Protein AF-A0A920C0W5-F1 (afdb_monomer_lite)

pLDDT: mean 74.87, std 23.95, range [34.0, 98.44]

Radius of gyration: 35.5 Å; chains: 1; bounding box: 72×89×97 Å

Structure (mmCIF, N/CA/C/O backbone):
data_AF-A0A920C0W5-F1
#
_entry.id   AF-A0A920C0W5-F1
#
loop_
_atom_site.group_PDB
_atom_site.id
_atom_site.type_symbol
_atom_site.label_atom_id
_atom_site.label_alt_id
_atom_site.label_comp_id
_atom_site.label_asym_id
_atom_site.label_entity_id
_atom_site.label_seq_id
_atom_site.pdbx_PDB_ins_code
_atom_site.Cartn_x
_atom_site.Cartn_y
_atom_site.Cartn_z
_atom_site.occupancy
_atom_site.B_iso_or_equiv
_atom_site.auth_seq_id
_atom_site.auth_comp_id
_atom_site.auth_asym_id
_atom_site.auth_atom_id
_atom_site.pdbx_PDB_model_num
ATOM 1 N N . MET A 1 1 ? 17.702 35.614 -21.255 1.00 50.25 1 MET A N 1
ATOM 2 C CA . MET A 1 1 ? 17.253 34.555 -20.330 1.00 50.25 1 MET A CA 1
ATOM 3 C C . MET A 1 1 ? 17.786 33.271 -20.929 1.00 50.25 1 MET A C 1
ATOM 5 O O . MET A 1 1 ? 17.273 32.852 -21.955 1.00 50.25 1 MET A O 1
ATOM 9 N N . ASN A 1 2 ? 18.922 32.785 -20.429 1.00 46.72 2 ASN A N 1
ATOM 10 C CA . ASN A 1 2 ? 19.578 31.609 -20.997 1.00 46.72 2 ASN A CA 1
ATOM 11 C C . ASN A 1 2 ? 18.825 30.375 -20.500 1.00 46.72 2 ASN A C 1
ATOM 13 O O . ASN A 1 2 ? 18.743 30.152 -19.295 1.00 46.72 2 ASN A O 1
ATOM 17 N N . MET A 1 3 ? 18.227 29.638 -21.430 1.00 51.84 3 MET A N 1
ATOM 18 C CA . MET A 1 3 ? 17.729 28.289 -21.191 1.00 51.84 3 MET A CA 1
ATOM 19 C C . MET A 1 3 ? 18.970 27.395 -21.029 1.00 51.84 3 MET A C 1
ATOM 21 O O . MET A 1 3 ? 19.874 27.519 -21.859 1.00 51.84 3 MET A O 1
ATOM 25 N N . PRO A 1 4 ? 19.101 26.593 -19.958 1.00 62.38 4 PRO A N 1
ATOM 26 C CA . PRO A 1 4 ? 20.268 25.737 -19.804 1.00 62.38 4 PRO A CA 1
ATOM 27 C C . PRO A 1 4 ? 20.259 24.691 -20.922 1.00 62.38 4 PRO A C 1
ATOM 29 O O . PRO A 1 4 ? 19.352 23.866 -21.011 1.00 62.38 4 PRO A O 1
ATOM 32 N N . GLU A 1 5 ? 21.254 24.779 -21.804 1.00 59.28 5 GLU A N 1
ATOM 33 C CA . GLU A 1 5 ? 21.570 23.744 -22.780 1.00 59.28 5 GLU A CA 1
ATOM 34 C C . GLU A 1 5 ? 22.246 22.579 -22.058 1.00 59.28 5 GLU A C 1
ATOM 36 O O . GLU A 1 5 ? 23.466 22.472 -22.018 1.00 59.28 5 GLU A O 1
ATOM 41 N N . GLU A 1 6 ? 21.443 21.695 -21.482 1.00 57.06 6 GLU A N 1
ATOM 42 C CA . GLU A 1 6 ? 21.875 20.332 -21.191 1.00 57.06 6 GLU A CA 1
ATOM 43 C C . GLU A 1 6 ? 20.896 19.384 -21.877 1.00 57.06 6 GLU A C 1
ATOM 45 O O . GLU A 1 6 ? 20.031 18.770 -21.258 1.00 57.06 6 GLU A O 1
ATOM 50 N N . PHE A 1 7 ? 21.027 19.260 -23.202 1.00 55.75 7 PHE A N 1
ATOM 51 C CA . PHE A 1 7 ? 20.613 18.030 -23.874 1.00 55.75 7 PHE A CA 1
ATOM 52 C C . PHE A 1 7 ? 21.611 16.949 -23.468 1.00 55.75 7 PHE A C 1
ATOM 54 O O . PHE A 1 7 ? 22.549 16.619 -24.194 1.00 55.75 7 PHE A O 1
ATOM 61 N N . ASN A 1 8 ? 21.435 16.458 -22.244 1.00 56.91 8 ASN A N 1
ATOM 62 C CA . ASN A 1 8 ? 22.111 15.273 -21.772 1.00 56.91 8 ASN A CA 1
ATOM 63 C C . ASN A 1 8 ? 21.668 14.140 -22.700 1.00 56.91 8 ASN A C 1
ATOM 65 O O . ASN A 1 8 ? 20.473 13.878 -22.847 1.00 56.91 8 ASN A O 1
ATOM 69 N N . ASN A 1 9 ? 22.623 13.500 -23.372 1.00 60.16 9 ASN A N 1
ATOM 70 C CA . ASN A 1 9 ? 22.390 12.244 -24.077 1.00 60.16 9 ASN A CA 1
ATOM 71 C C . ASN A 1 9 ? 22.159 11.150 -23.022 1.00 60.16 9 ASN A C 1
ATOM 73 O O . ASN A 1 9 ? 22.990 10.259 -22.866 1.00 60.16 9 ASN A O 1
ATOM 77 N N . THR A 1 10 ? 21.082 11.268 -22.243 1.00 73.88 10 THR A N 1
ATOM 78 C CA . THR A 1 10 ? 20.700 10.290 -21.230 1.00 73.88 10 THR A CA 1
ATOM 79 C C . THR A 1 10 ? 20.498 8.974 -21.947 1.00 73.88 10 THR A C 1
ATOM 81 O O . THR A 1 10 ? 19.737 8.883 -22.920 1.00 73.88 10 THR A O 1
ATOM 84 N N . SER A 1 11 ? 21.239 7.960 -21.515 1.00 87.94 11 SER A N 1
ATOM 85 C CA . SER A 1 11 ? 21.141 6.661 -22.159 1.00 87.94 11 SER A CA 1
ATOM 86 C C . SER A 1 11 ? 19.742 6.094 -21.926 1.00 87.94 11 SER A C 1
ATOM 88 O O . SER A 1 11 ? 19.101 6.351 -20.910 1.00 87.94 11 SER A O 1
ATOM 90 N N . ARG A 1 12 ? 19.244 5.292 -22.863 1.00 87.31 12 ARG A N 1
ATOM 91 C CA . ARG A 1 12 ? 17.951 4.618 -22.697 1.00 87.31 12 ARG A CA 1
ATOM 92 C C . ARG A 1 12 ? 17.875 3.827 -21.388 1.00 87.31 12 ARG A C 1
ATOM 94 O O . ARG A 1 12 ? 16.837 3.840 -20.740 1.00 87.31 12 ARG A O 1
ATOM 101 N N . GLN A 1 13 ? 18.971 3.160 -21.025 1.00 90.94 13 GLN A N 1
ATOM 102 C CA . GLN A 1 13 ? 19.062 2.410 -19.777 1.00 90.94 13 GLN A CA 1
ATOM 103 C C . GLN A 1 13 ? 18.894 3.331 -18.568 1.00 90.94 13 GLN A C 1
ATOM 105 O O . GLN A 1 13 ? 18.088 3.044 -17.702 1.00 90.94 13 GLN A O 1
ATOM 110 N N . GLU A 1 14 ? 19.566 4.478 -18.565 1.00 92.94 14 GLU A N 1
ATOM 111 C CA . GLU A 1 14 ? 19.467 5.475 -17.496 1.00 92.94 14 GLU A CA 1
ATOM 112 C C . GLU A 1 14 ? 18.047 6.054 -17.369 1.00 92.94 14 GLU A C 1
ATOM 114 O O . GLU A 1 14 ? 17.555 6.250 -16.261 1.00 92.94 14 GLU A O 1
ATOM 119 N N . VAL A 1 15 ? 17.332 6.247 -18.485 1.00 93.25 15 VAL A N 1
ATOM 120 C CA . VAL A 1 15 ? 15.906 6.620 -18.445 1.00 93.25 15 VAL A CA 1
ATOM 121 C C . VAL A 1 15 ? 15.066 5.519 -17.794 1.00 93.25 15 VAL A C 1
ATOM 123 O O . VAL A 1 15 ? 14.230 5.820 -16.945 1.00 93.25 15 VAL A O 1
ATOM 126 N N . ILE A 1 16 ? 15.272 4.255 -18.176 1.00 94.31 16 ILE A N 1
ATOM 127 C CA . ILE A 1 16 ? 14.550 3.112 -17.594 1.00 94.31 16 ILE A CA 1
ATOM 128 C C . ILE A 1 16 ? 14.856 2.998 -16.097 1.00 94.31 16 ILE A C 1
ATOM 130 O O . ILE A 1 16 ? 13.926 2.885 -15.301 1.00 94.31 16 ILE A O 1
ATOM 134 N N . ASP A 1 17 ? 16.125 3.104 -15.709 1.00 95.06 17 ASP A N 1
ATOM 135 C CA . ASP A 1 17 ? 16.565 3.042 -14.317 1.00 95.06 17 ASP A CA 1
ATOM 136 C C . ASP A 1 17 ? 15.887 4.139 -13.482 1.00 95.06 17 ASP A C 1
ATOM 138 O O . ASP A 1 17 ? 15.326 3.846 -12.426 1.00 95.06 17 ASP A O 1
ATOM 142 N N . HIS A 1 18 ? 15.826 5.378 -13.983 1.00 96.12 18 HIS A N 1
ATOM 143 C CA . HIS A 1 18 ? 15.127 6.474 -13.305 1.00 96.12 18 HIS A CA 1
ATOM 144 C C . HIS A 1 18 ? 13.611 6.271 -13.207 1.00 96.12 18 HIS A C 1
ATOM 146 O O . HIS A 1 18 ? 12.996 6.644 -12.204 1.00 96.12 18 HIS A O 1
ATOM 152 N N . LEU A 1 19 ? 12.981 5.685 -14.227 1.00 96.69 19 LEU A N 1
ATOM 153 C CA . LEU A 1 19 ? 11.550 5.383 -14.183 1.00 96.69 19 LEU A CA 1
ATOM 154 C C . LEU A 1 19 ? 11.244 4.281 -13.160 1.00 96.69 19 LEU A C 1
ATOM 156 O O . LEU A 1 19 ? 10.301 4.422 -12.378 1.00 96.69 19 LEU A O 1
ATOM 160 N N . LEU A 1 20 ? 12.061 3.226 -13.115 1.00 97.81 20 LEU A N 1
ATOM 161 C CA . LEU A 1 20 ? 11.951 2.163 -12.114 1.00 97.81 20 LEU A CA 1
ATOM 162 C C . LEU A 1 20 ? 12.201 2.702 -10.702 1.00 97.81 20 LEU A C 1
ATOM 164 O O . LEU A 1 20 ? 11.429 2.417 -9.788 1.00 97.81 20 LEU A O 1
ATOM 168 N N . GLU A 1 21 ? 13.219 3.542 -10.529 1.00 98.12 21 GLU A N 1
ATOM 169 C CA . GLU A 1 21 ? 13.497 4.228 -9.268 1.00 98.12 21 GLU A CA 1
ATOM 170 C C . GLU A 1 21 ? 12.303 5.084 -8.819 1.00 98.12 21 GLU A C 1
ATOM 172 O O . GLU A 1 21 ? 11.918 5.052 -7.648 1.00 98.12 21 GLU A O 1
ATOM 177 N N . SER A 1 22 ? 11.652 5.809 -9.732 1.00 98.12 22 SER A N 1
ATOM 178 C CA . SER A 1 22 ? 10.440 6.568 -9.409 1.00 98.12 22 SER A CA 1
ATOM 179 C C . SER A 1 22 ? 9.280 5.671 -8.962 1.00 98.12 22 SER A C 1
ATOM 181 O O . SER A 1 22 ? 8.522 6.083 -8.081 1.00 98.12 22 SER A O 1
ATOM 183 N N . ILE A 1 23 ? 9.114 4.484 -9.554 1.00 98.06 23 ILE A N 1
ATOM 184 C CA . ILE A 1 23 ? 8.080 3.519 -9.144 1.00 98.06 23 ILE A CA 1
ATOM 185 C C . ILE A 1 23 ? 8.377 2.998 -7.739 1.00 98.06 23 ILE A C 1
ATOM 187 O O . ILE A 1 23 ? 7.486 3.009 -6.893 1.00 98.06 23 ILE A O 1
ATOM 191 N N . ILE A 1 24 ? 9.628 2.621 -7.462 1.00 98.38 24 ILE A N 1
ATOM 192 C CA . ILE A 1 24 ? 10.057 2.149 -6.137 1.00 98.38 24 ILE A CA 1
ATOM 193 C C . ILE A 1 24 ? 9.766 3.204 -5.061 1.00 98.38 24 ILE A C 1
ATOM 195 O O . ILE A 1 24 ? 9.254 2.877 -3.990 1.00 98.38 24 ILE A O 1
ATOM 199 N N . HIS A 1 25 ? 10.046 4.479 -5.341 1.00 98.38 25 HIS A N 1
ATOM 200 C CA . HIS A 1 25 ? 9.743 5.564 -4.409 1.00 98.38 25 HIS A CA 1
ATOM 201 C C . HIS A 1 25 ? 8.237 5.742 -4.161 1.00 98.38 25 HIS A C 1
ATOM 203 O O . HIS A 1 25 ? 7.836 5.961 -3.015 1.00 98.38 25 HIS A O 1
ATOM 209 N N . GLU A 1 26 ? 7.394 5.653 -5.198 1.00 98.12 26 GLU A N 1
ATOM 210 C CA . GLU A 1 26 ? 5.934 5.754 -5.038 1.00 98.12 26 GLU A CA 1
ATOM 211 C C . GLU A 1 26 ? 5.377 4.550 -4.254 1.00 98.12 26 GLU A C 1
ATOM 213 O O . GLU A 1 26 ? 4.560 4.744 -3.352 1.00 98.12 26 GLU A O 1
ATOM 218 N N . GLU A 1 27 ? 5.888 3.343 -4.508 1.00 98.06 27 GLU A N 1
ATOM 219 C CA . GLU A 1 27 ? 5.539 2.116 -3.778 1.00 98.06 27 GLU A CA 1
ATOM 220 C C . GLU A 1 27 ? 5.907 2.219 -2.291 1.00 98.06 27 GLU A C 1
ATOM 222 O O . GLU A 1 27 ? 5.088 1.987 -1.400 1.00 98.06 27 GLU A O 1
ATOM 227 N N . MET A 1 28 ? 7.130 2.662 -1.991 1.00 98.31 28 MET A N 1
ATOM 228 C CA . MET A 1 28 ? 7.582 2.855 -0.614 1.00 98.31 28 MET A CA 1
ATOM 229 C C . MET A 1 28 ? 6.748 3.919 0.112 1.00 98.31 28 MET A C 1
ATOM 231 O O . MET A 1 28 ? 6.416 3.765 1.293 1.00 98.31 28 MET A O 1
ATOM 235 N N . ALA A 1 29 ? 6.377 5.002 -0.576 1.00 98.00 29 ALA A N 1
ATOM 236 C CA . ALA A 1 29 ? 5.490 6.018 -0.020 1.00 98.00 29 ALA A CA 1
ATOM 237 C C . ALA A 1 29 ? 4.095 5.449 0.290 1.00 98.00 29 ALA A C 1
ATOM 239 O O . ALA A 1 29 ? 3.526 5.763 1.341 1.00 98.00 29 ALA A O 1
ATOM 240 N N . LEU A 1 30 ? 3.562 4.588 -0.579 1.00 98.31 30 LEU A N 1
ATOM 241 C CA . LEU A 1 30 ? 2.268 3.943 -0.385 1.00 98.31 30 LEU A CA 1
ATOM 242 C C . LEU A 1 30 ? 2.287 2.944 0.781 1.00 98.31 30 LEU A C 1
ATOM 244 O O . LEU A 1 30 ? 1.396 2.989 1.634 1.00 98.31 30 LEU A O 1
ATOM 248 N N . ALA A 1 31 ? 3.336 2.129 0.893 1.00 98.25 31 ALA A N 1
ATOM 249 C CA . ALA A 1 31 ? 3.544 1.227 2.026 1.00 98.25 31 ALA A CA 1
ATOM 250 C C . ALA A 1 31 ? 3.613 1.992 3.359 1.00 98.25 31 ALA A C 1
ATOM 252 O O . ALA A 1 31 ? 2.952 1.629 4.337 1.00 98.25 31 ALA A O 1
ATOM 253 N N . ASN A 1 32 ? 4.349 3.107 3.389 1.00 98.44 32 ASN A N 1
ATOM 254 C CA . ASN A 1 32 ? 4.426 3.977 4.564 1.00 98.44 32 ASN A CA 1
ATOM 255 C C . ASN A 1 32 ? 3.063 4.576 4.930 1.00 98.44 32 ASN A C 1
ATOM 257 O O . ASN A 1 32 ? 2.708 4.632 6.110 1.00 98.44 32 ASN A O 1
ATOM 261 N N . LEU A 1 33 ? 2.278 4.994 3.935 1.00 98.00 33 LEU A N 1
ATOM 262 C CA . LEU A 1 33 ? 0.934 5.523 4.151 1.00 98.00 33 LEU A CA 1
ATOM 263 C C . LEU A 1 33 ? -0.010 4.460 4.733 1.00 98.00 33 LEU A C 1
ATOM 265 O O . LEU A 1 33 ? -0.745 4.749 5.682 1.00 98.00 33 LEU A O 1
ATOM 269 N N . LEU A 1 34 ? 0.023 3.235 4.204 1.00 98.31 34 LEU A N 1
ATOM 270 C CA . LEU A 1 34 ? -0.763 2.112 4.720 1.00 98.31 34 LEU A CA 1
ATOM 271 C C . LEU A 1 34 ? -0.371 1.770 6.159 1.00 98.31 34 LEU A C 1
ATOM 273 O O . LEU A 1 34 ? -1.247 1.631 7.015 1.00 98.31 34 LEU A O 1
ATOM 277 N N . ASN A 1 35 ? 0.928 1.721 6.455 1.00 98.31 35 ASN A N 1
ATOM 278 C CA . ASN A 1 35 ? 1.429 1.462 7.802 1.00 98.31 35 ASN A CA 1
ATOM 279 C C . ASN A 1 35 ? 1.018 2.560 8.801 1.00 98.31 35 ASN A C 1
ATOM 281 O O . ASN A 1 35 ? 0.580 2.270 9.918 1.00 98.31 35 ASN A O 1
ATOM 285 N N . ALA A 1 36 ? 1.083 3.831 8.395 1.00 97.88 36 ALA A N 1
ATOM 286 C CA . ALA A 1 36 ? 0.587 4.946 9.199 1.00 97.88 36 ALA A CA 1
ATOM 287 C C . ALA A 1 36 ? -0.932 4.847 9.438 1.00 97.88 36 ALA A C 1
ATOM 289 O O . ALA A 1 36 ? -1.409 5.098 10.548 1.00 97.88 36 ALA A O 1
ATOM 290 N N . GLY A 1 37 ? -1.697 4.429 8.424 1.00 97.38 37 GLY A N 1
ATOM 291 C CA . GLY A 1 37 ? -3.130 4.153 8.540 1.00 97.38 37 GLY A CA 1
ATOM 292 C C . GLY A 1 37 ? -3.439 3.034 9.538 1.00 97.38 37 GLY A C 1
ATOM 293 O O . GLY A 1 37 ? -4.290 3.212 10.411 1.00 97.38 37 GLY A O 1
ATOM 294 N N . ALA A 1 38 ? -2.710 1.920 9.463 1.00 97.19 38 ALA A N 1
ATOM 295 C CA . ALA A 1 38 ? -2.831 0.805 10.401 1.00 97.19 38 ALA A CA 1
ATOM 296 C C . ALA A 1 38 ? -2.482 1.233 11.833 1.00 97.19 38 ALA A C 1
ATOM 298 O O . ALA A 1 38 ? -3.235 0.953 12.765 1.00 97.19 38 ALA A O 1
ATOM 299 N N . SER A 1 39 ? -1.405 2.004 11.997 1.00 96.81 39 SER A N 1
ATOM 300 C CA . SER A 1 39 ? -0.995 2.565 13.289 1.00 96.81 39 SER A CA 1
ATOM 301 C C . SER A 1 39 ? -2.074 3.474 13.883 1.00 96.81 39 SER A C 1
ATOM 303 O O . SER A 1 39 ? -2.362 3.400 15.075 1.00 96.81 39 SER A O 1
ATOM 305 N N . LYS A 1 40 ? -2.732 4.297 13.054 1.00 96.31 40 LYS A N 1
ATOM 306 C CA . LYS A 1 40 ? -3.852 5.147 13.483 1.00 96.31 40 LYS A CA 1
ATOM 307 C C . LYS A 1 40 ? -5.053 4.323 13.950 1.00 96.31 40 LYS A C 1
ATOM 309 O O . LYS A 1 40 ? -5.662 4.664 14.961 1.00 96.31 40 LYS A O 1
ATOM 314 N N . ILE A 1 41 ? -5.398 3.256 13.227 1.00 96.56 41 ILE A N 1
ATOM 315 C CA . ILE A 1 41 ? -6.485 2.343 13.611 1.00 96.56 41 ILE A CA 1
ATOM 316 C C . ILE A 1 41 ? -6.146 1.652 14.933 1.00 96.56 41 ILE A C 1
ATOM 318 O O . ILE A 1 41 ? -6.970 1.641 15.843 1.00 96.56 41 ILE A O 1
ATOM 322 N N . HIS A 1 42 ? -4.924 1.139 15.067 1.00 95.69 42 HIS A N 1
ATOM 323 C CA . HIS A 1 42 ? -4.465 0.485 16.286 1.00 95.69 42 HIS A CA 1
ATOM 324 C C . HIS A 1 42 ? -4.481 1.436 17.491 1.00 95.69 42 HIS A C 1
ATOM 326 O O . HIS A 1 42 ? -5.012 1.082 18.536 1.00 95.69 42 HIS A O 1
ATOM 332 N N . ALA A 1 43 ? -4.009 2.676 17.334 1.00 95.38 43 ALA A N 1
ATOM 333 C CA . ALA A 1 43 ? -4.069 3.688 18.390 1.00 95.38 43 ALA A C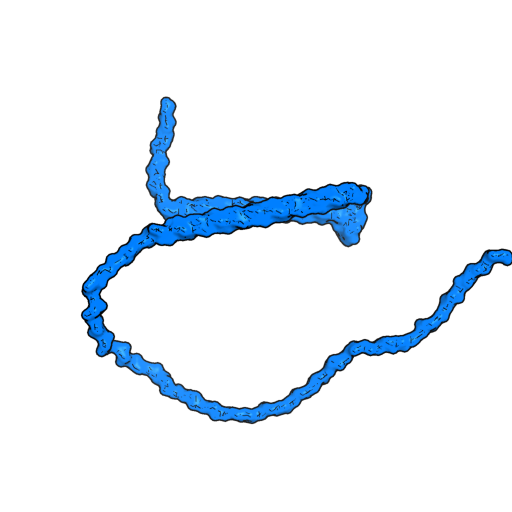A 1
ATOM 334 C C . ALA A 1 43 ? -5.510 4.042 18.806 1.00 95.38 43 ALA A C 1
ATOM 336 O O . ALA A 1 43 ? -5.757 4.346 19.971 1.00 95.38 43 ALA A O 1
ATOM 337 N N . PHE A 1 44 ? -6.461 4.000 17.867 1.00 96.31 44 PHE A N 1
ATOM 338 C CA . PHE A 1 44 ? -7.876 4.254 18.146 1.00 96.31 44 PHE A CA 1
ATOM 339 C C . PHE A 1 44 ? -8.557 3.088 18.875 1.00 96.31 44 PHE A C 1
ATOM 341 O O . PHE A 1 44 ? -9.334 3.306 19.801 1.00 96.31 44 PHE A O 1
ATOM 348 N N . ILE A 1 45 ? -8.283 1.853 18.449 1.00 95.50 45 ILE A N 1
ATOM 349 C CA . ILE A 1 45 ? -8.845 0.632 19.044 1.00 95.50 45 ILE A CA 1
ATOM 350 C C . ILE A 1 45 ? -8.187 0.324 20.397 1.00 95.50 45 ILE A C 1
ATOM 352 O O . ILE A 1 45 ? -8.838 -0.221 21.285 1.00 95.50 45 ILE A O 1
ATOM 356 N N . GLY A 1 46 ? -6.918 0.699 20.559 1.00 93.62 46 GLY A N 1
ATOM 357 C CA . GLY A 1 46 ? -6.083 0.339 21.697 1.00 93.62 46 GLY A CA 1
ATOM 358 C C . GLY A 1 46 ? -5.674 -1.134 21.703 1.00 93.62 46 GLY A C 1
ATOM 359 O O . GLY A 1 46 ? -5.940 -1.891 20.766 1.00 93.62 46 GLY A O 1
ATOM 360 N N . ASN A 1 47 ? -5.010 -1.539 22.783 1.00 92.00 47 ASN A N 1
ATOM 361 C CA . ASN A 1 47 ? -4.658 -2.939 23.013 1.00 92.00 47 ASN A CA 1
ATOM 362 C C . ASN A 1 47 ? -5.908 -3.717 23.445 1.00 92.00 47 ASN A C 1
ATOM 364 O O . ASN A 1 47 ? -6.745 -3.181 24.171 1.00 92.00 47 ASN A O 1
ATOM 368 N N . ASP A 1 48 ? -6.041 -4.965 22.993 1.00 92.19 48 ASP A N 1
ATOM 369 C CA . ASP A 1 48 ? -7.156 -5.859 23.343 1.00 92.19 48 ASP A CA 1
ATOM 370 C C . ASP A 1 48 ? -8.559 -5.265 23.095 1.00 92.19 48 ASP A C 1
ATOM 372 O O . ASP A 1 48 ? -9.520 -5.600 23.783 1.00 92.19 48 ASP A O 1
ATOM 376 N N . PHE A 1 49 ? -8.689 -4.378 22.097 1.00 91.31 49 PHE A N 1
ATOM 377 C CA . PHE A 1 49 ? -9.956 -3.739 21.707 1.00 91.31 49 PHE A CA 1
ATOM 378 C C . PHE A 1 49 ? -10.625 -2.920 22.823 1.00 91.31 49 PHE A C 1
ATOM 380 O O . PHE A 1 49 ? -11.851 -2.829 22.897 1.00 91.31 49 PHE A O 1
ATOM 387 N N . ASN A 1 50 ? -9.821 -2.308 23.694 1.00 93.25 50 ASN A N 1
ATOM 388 C CA . ASN A 1 50 ? -10.303 -1.589 24.872 1.00 93.25 50 ASN A CA 1
ATOM 389 C C . ASN A 1 50 ? -10.797 -0.152 24.613 1.00 93.25 50 ASN A C 1
ATOM 391 O O . ASN A 1 50 ? -11.358 0.454 25.524 1.00 93.25 50 ASN A O 1
ATOM 395 N N . PHE A 1 51 ? -10.600 0.391 23.407 1.00 94.44 51 PHE A N 1
ATOM 396 C CA . PHE A 1 51 ? -11.014 1.732 22.987 1.00 94.44 51 PHE A CA 1
ATOM 397 C C . PHE A 1 51 ? -10.676 2.829 24.020 1.00 94.44 51 PHE A C 1
ATOM 399 O O . PHE A 1 51 ? -11.570 3.378 24.672 1.00 94.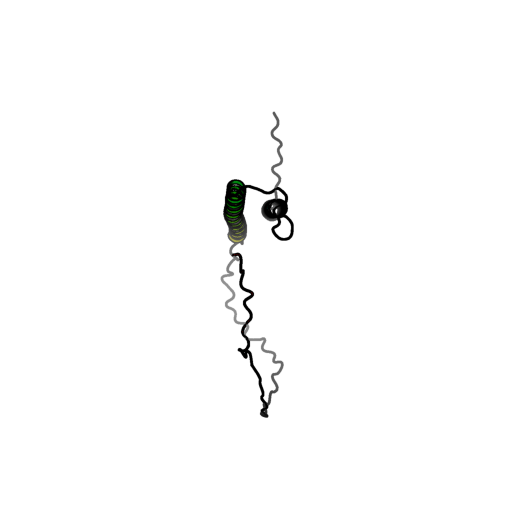44 51 PHE A O 1
ATOM 406 N N . PRO A 1 52 ? -9.392 3.206 24.166 1.00 93.19 52 PRO A N 1
ATOM 407 C CA . PRO A 1 52 ? -8.900 4.008 25.291 1.00 93.19 52 PRO A CA 1
ATOM 408 C C . PRO A 1 52 ? -9.526 5.407 25.380 1.00 93.19 52 PRO A C 1
ATOM 410 O O . PRO A 1 52 ? -9.558 6.001 26.455 1.00 93.19 52 PRO A O 1
ATOM 413 N N . THR A 1 53 ? -10.037 5.938 24.268 1.00 93.12 53 THR A N 1
ATOM 414 C CA . THR A 1 53 ? -10.701 7.248 24.207 1.00 93.12 53 THR A CA 1
ATOM 415 C C . THR A 1 53 ? -12.219 7.178 24.371 1.00 93.12 53 THR A C 1
ATOM 417 O O . THR A 1 53 ? -12.865 8.216 24.273 1.00 93.12 53 THR A O 1
ATOM 420 N N . GLN A 1 54 ? -12.792 5.987 24.587 1.00 95.62 54 GLN A N 1
ATOM 421 C CA . GLN A 1 54 ? -14.239 5.744 24.678 1.00 95.62 54 GLN A CA 1
ATOM 422 C C . GLN A 1 54 ? -15.035 6.421 23.538 1.00 95.62 54 GLN A C 1
ATOM 424 O O . GLN A 1 54 ? -15.920 7.241 23.795 1.00 95.62 54 GLN A O 1
ATOM 429 N N . PRO A 1 55 ? -14.712 6.123 22.265 1.00 96.00 55 PRO A N 1
ATOM 430 C CA . PRO A 1 55 ? -15.341 6.762 21.124 1.00 96.00 55 PRO A CA 1
ATOM 431 C C . PRO A 1 55 ? -16.814 6.362 21.009 1.00 96.00 55 PRO A C 1
ATOM 433 O O . PRO A 1 55 ? -17.228 5.245 21.323 1.00 96.00 55 PRO A O 1
ATOM 436 N N . SER A 1 56 ? -17.611 7.274 20.475 1.00 97.50 56 SER A N 1
ATOM 437 C CA . SER A 1 56 ? -18.989 7.016 20.083 1.00 97.50 56 SER A CA 1
ATOM 438 C C . SER A 1 56 ? -19.073 6.074 18.875 1.00 97.50 56 SER A C 1
ATOM 440 O O . SER A 1 56 ? -18.178 6.008 18.028 1.00 97.50 56 SER A O 1
ATOM 442 N N . ASN A 1 57 ? -20.224 5.416 18.706 1.00 96.81 57 ASN A N 1
ATOM 443 C CA . ASN A 1 57 ? -20.492 4.588 17.523 1.00 96.81 57 ASN A CA 1
ATOM 444 C C . ASN A 1 57 ? -20.329 5.364 16.201 1.00 96.81 57 ASN A C 1
ATOM 446 O O . ASN A 1 57 ? -19.925 4.791 15.192 1.00 96.81 57 ASN A O 1
ATOM 450 N N . GLN A 1 58 ? -20.613 6.672 16.194 1.00 98.06 58 GLN A N 1
ATOM 451 C CA . GLN A 1 58 ? -20.435 7.513 15.006 1.00 98.06 58 GLN A CA 1
ATOM 452 C C . GLN A 1 58 ? -18.957 7.704 14.648 1.00 98.06 58 GLN A C 1
ATOM 454 O O . GLN A 1 58 ? -18.599 7.674 13.467 1.00 98.06 58 GLN A O 1
ATOM 459 N N . GLU A 1 59 ? -18.086 7.850 15.644 1.00 97.06 59 GLU A N 1
ATOM 460 C CA . GLU A 1 59 ? -16.638 7.946 15.436 1.00 97.06 59 GLU A CA 1
ATOM 461 C C . GLU A 1 59 ? -16.064 6.622 14.924 1.00 97.06 59 GLU A C 1
ATOM 463 O O . GLU A 1 59 ? -15.282 6.631 13.973 1.00 97.06 59 GLU A O 1
ATOM 468 N N . ILE A 1 60 ? -16.532 5.485 15.454 1.00 96.88 60 ILE A N 1
ATOM 469 C CA . ILE A 1 60 ? -16.154 4.145 14.971 1.00 96.88 60 ILE A CA 1
ATOM 470 C C . ILE A 1 60 ? -16.542 3.970 13.495 1.00 96.88 60 ILE A C 1
ATOM 472 O O . ILE A 1 60 ? -15.721 3.572 12.664 1.00 96.88 60 ILE A O 1
ATOM 476 N N . ILE A 1 61 ? -17.782 4.313 13.131 1.00 97.94 61 ILE A N 1
ATOM 477 C CA . ILE A 1 61 ? -18.254 4.246 11.738 1.00 97.94 61 ILE A CA 1
ATOM 478 C C . ILE A 1 61 ? -17.423 5.168 10.836 1.00 97.94 61 ILE A C 1
ATOM 480 O O . ILE A 1 61 ? -17.092 4.800 9.706 1.00 97.94 61 ILE A O 1
ATOM 484 N N . THR A 1 62 ? -17.082 6.362 11.320 1.00 97.88 62 THR A N 1
ATOM 485 C CA . THR A 1 62 ? -16.283 7.338 10.570 1.00 97.88 62 THR A CA 1
ATOM 486 C C . THR A 1 62 ? -14.872 6.820 10.311 1.00 97.88 62 THR A C 1
ATOM 488 O O . THR A 1 62 ? -14.401 6.888 9.172 1.00 97.88 62 THR A O 1
ATOM 491 N N . LEU A 1 63 ? -14.222 6.233 11.320 1.00 96.75 63 LEU A N 1
ATOM 492 C CA . LEU A 1 63 ? -12.915 5.601 11.154 1.00 96.75 63 LEU A CA 1
ATOM 493 C C . LEU A 1 63 ? -12.975 4.465 10.129 1.00 96.75 63 LEU A C 1
ATOM 495 O O . LEU A 1 63 ? -12.165 4.448 9.206 1.00 96.75 63 LEU A O 1
ATOM 499 N N . ASN A 1 64 ? -13.962 3.572 10.233 1.00 96.75 64 ASN A N 1
ATOM 500 C CA . ASN A 1 64 ? -14.126 2.457 9.295 1.00 96.75 64 ASN A CA 1
ATOM 501 C C . ASN A 1 64 ? -14.314 2.935 7.850 1.00 96.75 64 ASN A C 1
ATOM 503 O O . ASN A 1 64 ? -13.691 2.405 6.929 1.00 96.75 64 ASN A O 1
ATOM 507 N N . LYS A 1 65 ? -15.121 3.980 7.631 1.00 98.12 65 LYS A N 1
ATOM 508 C CA . LYS A 1 65 ? -15.280 4.593 6.302 1.00 98.12 65 LYS A CA 1
ATOM 509 C C . LYS A 1 65 ? -13.968 5.182 5.786 1.00 98.12 65 LYS A C 1
ATOM 511 O O . LYS A 1 65 ? -13.649 5.007 4.611 1.00 98.12 65 LYS A O 1
ATOM 516 N N . SER A 1 66 ? -13.207 5.854 6.649 1.00 97.38 66 SER A N 1
ATOM 517 C CA . SER A 1 66 ? -11.907 6.429 6.294 1.00 97.38 66 SER A CA 1
ATOM 518 C C . SER A 1 66 ? -10.876 5.350 5.951 1.00 97.38 66 SER A C 1
ATOM 520 O O . SER A 1 66 ? -10.175 5.498 4.953 1.00 97.38 66 SER A O 1
ATOM 522 N N . ALA A 1 67 ? -10.806 4.266 6.725 1.00 97.75 67 ALA A N 1
ATOM 523 C CA . ALA A 1 67 ? -9.919 3.132 6.468 1.00 97.75 67 ALA A CA 1
ATOM 524 C C . ALA A 1 67 ? -10.260 2.447 5.138 1.00 97.75 67 ALA A C 1
ATOM 526 O O . ALA A 1 67 ? -9.386 2.202 4.310 1.00 97.75 67 ALA A O 1
ATOM 527 N N . LEU A 1 68 ? -11.550 2.224 4.880 1.00 98.19 68 LEU A N 1
ATOM 528 C CA . LEU A 1 68 ? -12.017 1.648 3.625 1.00 98.19 68 LEU A CA 1
ATOM 529 C C . LEU A 1 68 ? -11.705 2.54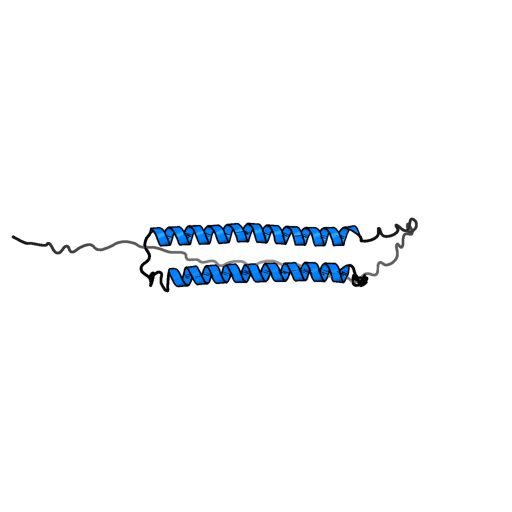5 2.418 1.00 98.19 68 LEU A C 1
ATOM 531 O O . LEU A 1 68 ? -11.363 2.048 1.347 1.00 98.19 68 LEU A O 1
ATOM 535 N N . HIS A 1 69 ? -11.816 3.865 2.570 1.00 98.00 69 HIS A N 1
ATOM 536 C CA . HIS A 1 69 ? -11.431 4.809 1.522 1.00 98.00 69 HIS A CA 1
ATOM 537 C C . HIS A 1 69 ? -9.922 4.782 1.245 1.00 98.00 69 HIS A C 1
ATOM 539 O O . HIS A 1 69 ? -9.527 4.771 0.077 1.00 98.00 69 HIS A O 1
ATOM 545 N N . LEU A 1 70 ? -9.094 4.710 2.292 1.00 97.88 70 LEU A N 1
ATOM 546 C CA . LEU A 1 70 ? -7.647 4.553 2.153 1.00 97.88 70 LEU A CA 1
ATOM 547 C C . LEU A 1 70 ? -7.305 3.268 1.387 1.00 97.88 70 LEU A C 1
ATOM 549 O O . LEU A 1 70 ? -6.588 3.339 0.396 1.00 97.88 70 LEU A O 1
ATOM 553 N N . LEU A 1 71 ? -7.880 2.127 1.781 1.00 98.38 71 LEU A N 1
ATOM 554 C CA . LEU A 1 71 ? -7.641 0.839 1.121 1.00 98.38 71 LEU A CA 1
ATOM 555 C C . LEU A 1 71 ? -8.058 0.851 -0.352 1.00 98.38 71 LEU A C 1
ATOM 557 O O . LEU A 1 71 ? -7.302 0.411 -1.210 1.00 98.38 71 LEU A O 1
ATOM 561 N N . ARG A 1 72 ? -9.235 1.403 -0.672 1.00 98.31 72 ARG A N 1
ATOM 562 C CA . ARG A 1 72 ? -9.673 1.547 -2.071 1.00 98.31 72 ARG A CA 1
ATOM 563 C C . ARG A 1 72 ? -8.706 2.393 -2.887 1.00 98.31 72 ARG A C 1
ATOM 565 O O . ARG A 1 72 ? -8.411 2.053 -4.026 1.00 98.31 72 ARG A O 1
ATOM 572 N N . THR A 1 73 ? -8.231 3.491 -2.308 1.00 97.81 73 THR A N 1
ATOM 573 C CA . THR A 1 73 ? -7.279 4.380 -2.977 1.00 97.81 73 THR A CA 1
ATOM 574 C C . THR A 1 73 ? -5.939 3.683 -3.192 1.00 97.81 73 THR A C 1
ATOM 576 O O . THR A 1 73 ? -5.376 3.807 -4.273 1.00 97.81 73 THR A O 1
ATOM 579 N N . ALA A 1 74 ? -5.467 2.911 -2.209 1.00 98.00 74 ALA A N 1
ATOM 580 C CA . ALA A 1 74 ? -4.241 2.129 -2.318 1.00 98.00 74 ALA A CA 1
ATOM 581 C C . ALA A 1 74 ? -4.323 1.090 -3.442 1.00 98.00 74 ALA A C 1
ATOM 583 O O . ALA A 1 74 ? -3.472 1.098 -4.315 1.00 98.00 74 ALA A O 1
ATOM 584 N N . VAL A 1 75 ? -5.408 0.313 -3.523 1.00 98.44 75 VAL A N 1
ATOM 585 C CA . VAL A 1 75 ? -5.597 -0.670 -4.608 1.00 98.44 75 VAL A CA 1
ATOM 586 C C . VAL A 1 75 ? -5.575 -0.014 -5.993 1.00 98.44 75 VAL A C 1
ATOM 588 O O . VAL A 1 75 ? -4.972 -0.535 -6.927 1.00 98.44 75 VAL A O 1
ATOM 591 N N . VAL A 1 76 ? -6.221 1.146 -6.148 1.00 98.31 76 VAL A N 1
ATOM 592 C CA . VAL A 1 76 ? -6.196 1.884 -7.424 1.00 98.31 76 VAL A CA 1
ATOM 593 C C . VAL A 1 76 ? -4.790 2.410 -7.732 1.00 98.31 76 VAL A C 1
ATOM 595 O O . VAL A 1 76 ? -4.391 2.446 -8.895 1.00 98.31 76 VA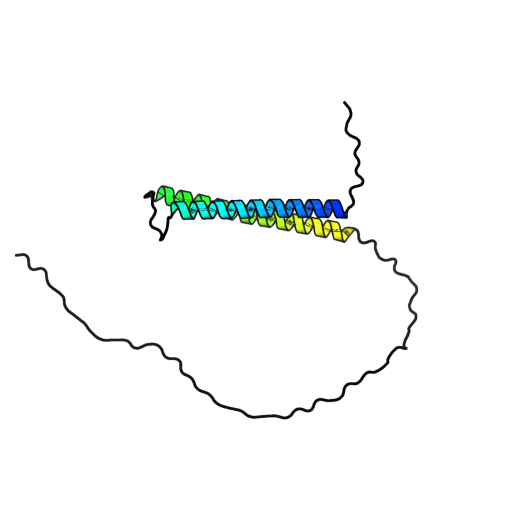L A O 1
ATOM 598 N N . LYS A 1 77 ? -4.036 2.815 -6.706 1.00 98.31 77 LYS A N 1
ATOM 599 C CA . LYS A 1 77 ? -2.648 3.257 -6.845 1.00 98.31 77 LYS A CA 1
ATOM 600 C C . LYS A 1 77 ? -1.712 2.111 -7.227 1.00 98.31 77 LYS A C 1
ATOM 602 O O . LYS A 1 77 ? -0.982 2.288 -8.196 1.00 98.31 77 LYS A O 1
ATOM 607 N N . ASP A 1 78 ? -1.807 0.956 -6.574 1.00 97.62 78 ASP A N 1
ATOM 608 C CA . ASP A 1 78 ? -1.053 -0.257 -6.927 1.00 97.62 78 ASP A CA 1
ATOM 609 C C . ASP A 1 78 ? -1.305 -0.646 -8.382 1.00 97.62 78 ASP A C 1
ATOM 611 O O . ASP A 1 78 ? -0.379 -0.908 -9.147 1.00 97.62 78 ASP A O 1
ATOM 615 N N . TRP A 1 79 ? -2.570 -0.605 -8.807 1.00 98.12 79 TRP A N 1
ATOM 616 C CA . TRP A 1 79 ? -2.923 -0.874 -10.196 1.00 98.12 79 TRP A CA 1
ATOM 617 C C . TRP A 1 79 ? -2.294 0.138 -11.165 1.00 98.12 79 TRP A C 1
ATOM 619 O O . TRP A 1 79 ? -1.802 -0.236 -12.227 1.00 98.12 79 TRP A O 1
ATOM 629 N N . PHE A 1 80 ? -2.262 1.426 -10.816 1.00 98.31 80 PHE A N 1
ATOM 630 C CA . PHE A 1 80 ? -1.598 2.437 -11.642 1.00 98.31 80 PHE A CA 1
ATOM 631 C C . PHE A 1 80 ? -0.078 2.221 -11.717 1.00 98.31 80 PHE A C 1
ATOM 633 O O . PHE A 1 80 ? 0.500 2.382 -12.790 1.00 98.31 80 PHE A O 1
ATOM 640 N N . LEU A 1 81 ? 0.562 1.823 -10.615 1.00 98.25 81 LEU A N 1
ATOM 641 C CA . LEU A 1 81 ? 1.989 1.486 -10.580 1.00 98.25 81 LEU A CA 1
ATOM 642 C C . LEU A 1 81 ? 2.315 0.264 -11.439 1.00 98.25 81 LEU A C 1
ATOM 644 O O . LEU A 1 81 ? 3.284 0.304 -12.197 1.00 98.25 81 LEU A O 1
ATOM 648 N N . LEU A 1 82 ? 1.473 -0.771 -11.394 1.00 98.12 82 LEU A N 1
ATOM 649 C CA . LEU A 1 82 ? 1.598 -1.941 -12.261 1.00 98.12 82 LEU A CA 1
ATOM 650 C C . LEU A 1 82 ? 1.540 -1.550 -13.743 1.00 98.12 82 LEU A C 1
ATOM 652 O O . LEU A 1 82 ? 2.422 -1.930 -14.506 1.00 98.12 82 LEU A O 1
ATOM 656 N N . ASN A 1 83 ? 0.563 -0.729 -14.142 1.00 98.06 83 ASN A N 1
ATOM 657 C CA . ASN A 1 83 ? 0.461 -0.273 -15.533 1.00 98.06 83 ASN A CA 1
ATOM 658 C C . ASN A 1 83 ? 1.701 0.524 -15.975 1.00 98.06 83 ASN A C 1
ATOM 660 O O . ASN A 1 83 ? 2.189 0.325 -17.082 1.00 98.06 83 ASN A O 1
ATOM 664 N N . LYS A 1 84 ? 2.255 1.398 -15.117 1.00 97.31 84 LYS A N 1
ATOM 665 C CA . LYS A 1 84 ? 3.512 2.106 -15.434 1.00 97.31 84 LYS A CA 1
ATOM 666 C C . LYS A 1 84 ? 4.657 1.127 -15.685 1.00 97.31 84 LYS A C 1
ATOM 668 O O . LYS A 1 84 ? 5.451 1.335 -16.597 1.00 97.31 84 LYS A O 1
ATOM 673 N N . LEU A 1 85 ? 4.755 0.083 -14.865 1.00 97.38 85 LEU A N 1
ATOM 674 C CA . LEU A 1 85 ? 5.782 -0.943 -15.007 1.00 97.38 85 LEU A CA 1
ATOM 675 C C . LEU A 1 85 ? 5.632 -1.691 -16.343 1.00 97.38 85 LEU A C 1
ATOM 677 O O . LEU A 1 85 ? 6.608 -1.853 -17.072 1.00 97.38 85 LEU A O 1
ATOM 681 N N . GLU A 1 86 ? 4.407 -2.080 -16.697 1.00 96.75 86 GLU A N 1
ATOM 682 C CA . GLU A 1 86 ? 4.094 -2.710 -17.986 1.00 96.75 86 GLU A CA 1
ATOM 683 C C . GLU A 1 86 ? 4.443 -1.799 -19.172 1.00 96.75 86 GLU A C 1
ATOM 685 O O . GLU A 1 86 ? 5.019 -2.258 -20.160 1.00 96.75 86 GLU A O 1
ATOM 690 N N . GLU A 1 87 ? 4.157 -0.498 -19.075 1.00 95.75 87 GLU A N 1
ATOM 691 C CA . GLU A 1 87 ? 4.519 0.481 -20.104 1.00 95.75 87 GLU A CA 1
ATOM 692 C C . GLU A 1 87 ? 6.038 0.607 -20.282 1.00 95.75 87 GLU A C 1
ATOM 694 O O . GLU A 1 87 ? 6.510 0.706 -21.419 1.00 95.75 87 GLU A O 1
ATOM 699 N N . ILE A 1 88 ? 6.810 0.559 -19.191 1.00 95.19 88 ILE A N 1
ATOM 700 C CA . ILE A 1 88 ? 8.280 0.572 -19.240 1.00 95.19 88 ILE A CA 1
ATOM 701 C C . ILE A 1 88 ? 8.804 -0.686 -19.937 1.00 95.19 88 ILE A C 1
ATOM 703 O O . ILE A 1 88 ? 9.655 -0.574 -20.820 1.00 95.19 88 ILE A O 1
ATOM 707 N N . PHE A 1 89 ? 8.276 -1.869 -19.611 1.00 93.00 89 PHE A N 1
ATOM 708 C CA . PHE A 1 89 ? 8.673 -3.108 -20.287 1.00 93.00 89 PHE A CA 1
ATOM 709 C C . PHE A 1 89 ? 8.299 -3.100 -21.769 1.00 93.00 89 PHE A C 1
ATOM 711 O O . PHE A 1 89 ? 9.123 -3.422 -22.622 1.00 93.00 89 PHE A O 1
ATOM 718 N N . ALA A 1 90 ? 7.097 -2.637 -22.109 1.00 92.19 90 ALA A N 1
ATOM 719 C CA . ALA A 1 90 ? 6.685 -2.504 -23.501 1.00 92.19 90 ALA A CA 1
ATOM 720 C C . ALA A 1 90 ? 7.545 -1.483 -24.267 1.00 92.19 90 ALA A C 1
ATOM 722 O O . ALA A 1 90 ? 7.769 -1.638 -25.470 1.00 92.19 90 ALA A O 1
ATOM 723 N N . PHE A 1 91 ? 8.016 -0.424 -23.606 1.00 89.81 91 PHE A N 1
ATOM 724 C CA . PHE A 1 91 ? 8.980 0.517 -24.175 1.00 89.81 91 PHE A CA 1
ATOM 725 C C . PHE A 1 91 ? 10.356 -0.133 -24.385 1.00 89.81 91 PHE A C 1
ATOM 727 O O . PHE A 1 91 ? 11.012 0.137 -25.397 1.00 89.81 91 PHE A O 1
ATOM 734 N N . ASP A 1 92 ? 10.770 -1.017 -23.476 1.00 88.44 92 ASP A N 1
ATOM 735 C CA . ASP A 1 92 ? 12.020 -1.762 -23.580 1.00 88.44 92 ASP A CA 1
ATOM 736 C C . ASP A 1 92 ? 11.983 -2.763 -24.763 1.00 88.44 92 ASP A C 1
ATOM 738 O O . ASP A 1 92 ? 12.844 -2.753 -25.643 1.00 88.44 92 ASP A O 1
ATOM 742 N N . GLU A 1 93 ? 10.923 -3.553 -24.904 1.00 84.69 93 GLU A N 1
ATOM 743 C CA . GLU A 1 93 ? 10.836 -4.595 -25.943 1.00 84.69 93 GLU A CA 1
ATOM 744 C C . GLU A 1 93 ? 10.804 -4.061 -27.386 1.00 84.69 93 GLU A C 1
ATOM 746 O O . GLU A 1 93 ? 11.359 -4.676 -28.300 1.00 84.69 93 GLU A O 1
ATOM 751 N N . ARG A 1 94 ? 10.189 -2.894 -27.622 1.00 76.12 94 ARG A N 1
ATOM 752 C CA . ARG A 1 94 ? 9.946 -2.348 -28.976 1.00 76.12 94 ARG A CA 1
ATOM 753 C C . ARG A 1 94 ? 11.202 -1.987 -29.770 1.00 76.12 94 ARG A C 1
ATOM 755 O O . ARG A 1 94 ? 11.074 -1.629 -30.940 1.00 76.12 94 ARG A O 1
ATOM 762 N N . GLN A 1 95 ? 12.388 -2.020 -29.164 1.00 63.00 95 GLN A N 1
ATOM 763 C CA . GLN A 1 95 ? 13.618 -1.521 -29.792 1.00 63.00 95 GLN A CA 1
ATOM 764 C C . GLN A 1 95 ? 14.782 -2.516 -29.799 1.00 63.00 95 GLN A C 1
ATOM 766 O O . GLN A 1 95 ? 15.915 -2.120 -30.070 1.00 63.00 95 GLN A O 1
ATOM 771 N N . ILE A 1 96 ? 14.518 -3.811 -29.592 1.00 61.62 96 ILE A N 1
ATOM 772 C CA . ILE A 1 96 ? 15.462 -4.849 -30.023 1.00 61.62 96 ILE A CA 1
ATOM 773 C C . ILE A 1 96 ? 15.481 -4.798 -31.561 1.00 61.62 96 ILE A C 1
ATOM 775 O O . ILE A 1 96 ? 14.445 -5.067 -32.177 1.00 61.62 96 ILE A O 1
ATOM 779 N N . PRO A 1 97 ? 16.595 -4.417 -32.219 1.00 62.62 97 PRO A N 1
ATOM 780 C CA . PRO A 1 97 ? 16.639 -4.423 -33.674 1.00 62.62 97 PRO A CA 1
ATOM 781 C C . PRO A 1 97 ? 16.329 -5.845 -34.167 1.00 62.62 97 PRO A C 1
ATOM 783 O O . PRO A 1 97 ? 16.837 -6.805 -33.575 1.00 62.62 97 PRO A O 1
ATOM 786 N N . PRO A 1 98 ? 15.513 -6.020 -35.226 1.00 60.12 98 PRO A N 1
ATOM 787 C CA . PRO A 1 98 ? 15.328 -7.336 -35.815 1.00 60.12 98 PRO A CA 1
ATOM 788 C C . PRO A 1 98 ? 16.714 -7.864 -36.175 1.00 60.12 98 PRO A C 1
ATOM 790 O O . PRO A 1 98 ? 17.468 -7.197 -36.890 1.00 60.12 98 PRO A O 1
ATOM 793 N N . ARG A 1 99 ? 17.080 -9.034 -35.631 1.00 56.16 99 ARG A N 1
ATOM 794 C CA . ARG A 1 99 ? 18.312 -9.715 -36.037 1.00 56.16 99 ARG A CA 1
ATOM 795 C C . ARG A 1 99 ? 18.291 -9.770 -37.565 1.00 56.16 99 ARG A C 1
ATOM 797 O O . ARG A 1 99 ? 17.254 -10.164 -38.110 1.00 56.16 99 ARG A O 1
ATOM 804 N N . PRO A 1 100 ? 19.363 -9.370 -38.270 1.00 56.41 100 PRO A N 1
ATOM 805 C CA . PRO A 1 100 ? 19.428 -9.647 -39.690 1.00 56.41 100 PRO A CA 1
ATOM 806 C C . PRO A 1 100 ? 19.273 -11.160 -39.830 1.00 56.41 100 PRO A C 1
ATOM 808 O O . PRO A 1 100 ? 20.100 -11.926 -39.339 1.00 56.41 100 PRO A O 1
ATOM 811 N N . HIS A 1 101 ? 18.159 -11.592 -40.422 1.00 56.81 101 HIS A N 1
ATOM 812 C CA . HIS A 1 101 ? 18.053 -12.941 -40.940 1.00 56.81 101 HIS A CA 1
ATOM 813 C C . HIS A 1 101 ? 19.162 -13.051 -41.982 1.00 56.81 101 HIS A C 1
ATOM 815 O O . HIS A 1 101 ? 19.034 -12.520 -43.086 1.00 56.81 101 HIS A O 1
ATOM 821 N N . ASN A 1 102 ? 20.276 -13.683 -41.612 1.00 50.72 102 ASN A N 1
ATOM 822 C CA . ASN A 1 102 ? 21.208 -14.194 -42.597 1.00 50.72 102 ASN A CA 1
ATOM 823 C C . ASN A 1 102 ? 20.400 -15.167 -43.456 1.00 50.72 102 ASN A C 1
ATOM 825 O O . ASN A 1 102 ? 19.959 -16.214 -42.994 1.00 50.72 102 ASN A O 1
ATOM 829 N N . LEU A 1 103 ? 20.144 -14.753 -44.694 1.00 56.09 103 LEU A N 1
ATOM 830 C CA . LEU A 1 103 ? 19.368 -15.471 -45.705 1.00 56.09 103 LEU A CA 1
ATOM 831 C C . LEU A 1 103 ? 20.143 -16.662 -46.301 1.00 56.09 103 LEU A C 1
ATOM 833 O O . LEU A 1 103 ? 19.757 -17.184 -47.340 1.00 56.09 103 LEU A O 1
ATOM 837 N N . PHE A 1 104 ? 21.238 -17.064 -45.655 1.00 54.66 104 PHE A N 1
ATOM 838 C CA . PHE A 1 104 ? 22.144 -18.125 -46.067 1.00 54.66 104 PHE A CA 1
ATOM 839 C C . PHE A 1 104 ? 22.804 -18.702 -44.810 1.00 54.66 104 PHE A C 1
ATOM 841 O O . PHE A 1 104 ? 23.777 -18.143 -44.320 1.00 54.66 104 PHE A O 1
ATOM 848 N N . ASP A 1 105 ? 22.189 -19.734 -44.242 1.00 49.72 105 ASP A N 1
ATOM 849 C CA . ASP A 1 105 ? 22.870 -20.870 -43.603 1.00 49.72 105 ASP A CA 1
ATOM 850 C C . ASP A 1 105 ? 21.829 -21.992 -43.447 1.00 49.72 105 ASP A C 1
ATOM 852 O O . ASP A 1 105 ? 21.462 -22.426 -42.361 1.00 49.72 105 ASP A O 1
ATOM 856 N N . ASP A 1 106 ? 21.303 -22.417 -44.600 1.00 53.56 106 ASP A N 1
ATOM 857 C CA . ASP A 1 106 ? 20.986 -23.826 -44.831 1.00 53.56 106 ASP A CA 1
ATOM 858 C C . ASP A 1 106 ? 22.307 -24.478 -45.282 1.00 53.56 106 ASP A C 1
ATOM 860 O O . ASP A 1 106 ? 22.507 -24.777 -46.457 1.00 53.56 106 ASP A O 1
ATOM 864 N N . GLU A 1 107 ? 23.257 -24.643 -44.361 1.00 50.62 107 GLU A N 1
ATOM 865 C CA . GLU A 1 107 ? 24.245 -25.712 -44.478 1.00 50.62 107 GLU A CA 1
ATOM 866 C C . GLU A 1 107 ? 24.180 -26.570 -43.219 1.00 50.62 107 GLU A C 1
ATOM 868 O O . GLU A 1 107 ? 24.495 -26.180 -42.098 1.00 50.62 107 GLU A O 1
ATOM 873 N N . VAL A 1 108 ? 23.663 -27.763 -43.470 1.00 52.34 108 VAL A N 1
ATOM 874 C CA . VAL A 1 108 ? 23.631 -28.937 -42.622 1.00 52.34 108 VAL A CA 1
ATOM 875 C C . VAL A 1 108 ? 25.043 -29.221 -42.104 1.00 52.34 108 VAL A C 1
ATOM 877 O O . VAL A 1 108 ? 25.913 -29.565 -42.898 1.00 52.34 108 VAL A O 1
ATOM 880 N N . ASP A 1 109 ? 25.254 -29.167 -40.789 1.00 43.81 109 ASP A N 1
ATOM 881 C CA . ASP A 1 109 ? 26.361 -29.891 -40.155 1.00 43.81 109 ASP A CA 1
ATOM 882 C C . ASP A 1 109 ? 25.793 -31.046 -39.319 1.00 43.81 109 ASP A C 1
ATOM 884 O O . ASP A 1 109 ? 25.615 -30.980 -38.101 1.00 43.81 109 ASP A O 1
ATOM 888 N N . GLU A 1 110 ? 25.445 -32.124 -40.027 1.00 53.56 110 GLU A N 1
ATOM 889 C CA . GLU A 1 110 ? 25.317 -33.466 -39.461 1.00 53.56 110 GLU A CA 1
ATOM 890 C C . GLU A 1 110 ? 26.716 -34.006 -39.106 1.00 53.56 110 GLU A C 1
ATOM 892 O O . GLU A 1 110 ? 27.177 -34.962 -39.725 1.00 53.56 110 GLU A O 1
ATOM 897 N N . ASN A 1 111 ? 27.426 -33.434 -38.127 1.00 48.16 111 ASN A N 1
ATOM 898 C CA . ASN A 1 111 ? 28.537 -34.158 -37.499 1.00 48.16 111 ASN A CA 1
ATOM 899 C C . ASN A 1 111 ? 29.015 -33.568 -36.163 1.00 48.16 111 ASN A C 1
ATOM 901 O O . ASN A 1 111 ? 30.085 -32.979 -36.070 1.00 48.16 111 ASN A O 1
ATOM 905 N N . SER A 1 112 ? 28.260 -33.788 -35.085 1.00 46.81 112 SER A N 1
ATOM 906 C CA . SER A 1 112 ? 28.805 -33.874 -33.715 1.00 46.81 112 SER A CA 1
ATOM 907 C C . SER A 1 112 ? 27.837 -34.639 -32.809 1.00 46.81 112 SER A C 1
ATOM 909 O O . SER A 1 112 ? 27.312 -34.126 -31.824 1.00 46.81 112 SER A O 1
ATOM 911 N N . ARG A 1 113 ? 27.577 -35.899 -33.175 1.00 50.38 113 ARG A N 1
ATOM 912 C CA . ARG A 1 113 ? 27.285 -36.943 -32.191 1.00 50.38 113 ARG A CA 1
ATOM 913 C C . ARG A 1 113 ? 28.631 -37.421 -31.653 1.00 50.38 113 ARG A C 1
ATOM 915 O O . ARG A 1 113 ? 29.345 -38.108 -32.373 1.00 50.38 113 ARG A O 1
ATOM 922 N N . GLU A 1 114 ? 28.948 -37.090 -30.408 1.00 46.38 114 GLU A N 1
ATOM 923 C CA . GLU A 1 114 ? 29.782 -37.963 -29.583 1.00 46.38 114 GLU A CA 1
ATOM 924 C C . GLU A 1 114 ? 29.015 -38.314 -28.308 1.00 46.38 114 GLU A C 1
ATOM 926 O O . GLU A 1 114 ? 28.600 -37.459 -27.525 1.00 46.38 114 GLU A O 1
ATOM 931 N N . ASP A 1 115 ? 28.778 -39.617 -28.200 1.00 46.16 115 ASP A N 1
ATOM 932 C CA . ASP A 1 115 ? 28.106 -40.348 -27.143 1.00 46.16 115 ASP A CA 1
ATOM 933 C C . ASP A 1 115 ? 28.848 -40.250 -25.808 1.00 46.16 115 ASP A C 1
ATOM 935 O O . ASP A 1 115 ? 30.039 -40.552 -25.748 1.00 46.16 115 ASP A O 1
ATOM 939 N N . ILE A 1 116 ? 28.126 -39.998 -24.709 1.00 45.16 116 ILE A N 1
ATOM 940 C CA . ILE A 1 116 ? 28.501 -40.542 -23.395 1.00 45.16 116 ILE A CA 1
ATOM 941 C C . ILE A 1 116 ? 27.243 -41.049 -22.662 1.00 45.16 116 ILE A C 1
ATOM 943 O O . ILE A 1 116 ? 26.670 -40.383 -21.810 1.00 45.16 116 ILE A O 1
ATOM 947 N N . ASN A 1 117 ? 26.863 -42.272 -23.040 1.00 39.16 117 ASN A N 1
ATOM 948 C CA . ASN A 1 117 ? 26.610 -43.424 -22.165 1.00 39.16 117 ASN A CA 1
ATOM 949 C C . ASN A 1 117 ? 25.464 -43.364 -21.122 1.00 39.16 117 ASN A C 1
ATOM 951 O O . ASN A 1 117 ? 25.678 -43.064 -19.949 1.00 39.16 117 ASN A O 1
ATOM 955 N N . GLU A 1 118 ? 24.285 -43.842 -21.536 1.00 48.28 118 GLU A N 1
ATOM 956 C CA . GLU A 1 118 ? 23.320 -44.555 -20.684 1.00 48.28 118 GLU A CA 1
ATOM 957 C C . GLU A 1 118 ? 23.803 -45.988 -20.407 1.00 48.28 118 GLU A C 1
ATOM 959 O O . GLU A 1 118 ? 23.860 -46.794 -21.332 1.00 48.28 118 GLU A O 1
ATOM 964 N N . GLN A 1 119 ? 24.056 -46.336 -19.142 1.00 41.94 119 GLN A N 1
ATOM 965 C CA . GLN A 1 119 ? 23.846 -47.679 -18.569 1.00 41.94 119 GLN A CA 1
ATOM 966 C C . GLN A 1 119 ? 23.603 -47.468 -17.064 1.00 41.94 119 GLN A C 1
ATOM 968 O O . GLN A 1 119 ? 24.388 -46.765 -16.439 1.00 41.94 119 GLN A O 1
ATOM 973 N N . GLN A 1 120 ? 22.612 -47.995 -16.354 1.00 37.12 120 GLN A N 1
ATOM 974 C CA . GLN A 1 120 ? 21.499 -48.913 -16.583 1.00 37.12 120 GLN A CA 1
ATOM 975 C C . GLN A 1 120 ? 20.671 -48.815 -15.281 1.00 37.12 120 GLN A C 1
ATOM 977 O O . GLN A 1 120 ? 21.255 -48.897 -14.199 1.00 37.12 120 GLN A O 1
ATOM 982 N N . GLU A 1 121 ? 19.346 -48.676 -15.347 1.00 47.44 121 GLU A N 1
ATOM 983 C CA . GLU A 1 121 ? 18.498 -49.184 -14.256 1.00 47.44 121 GLU A CA 1
ATOM 984 C C . GLU A 1 121 ? 18.524 -50.721 -14.288 1.00 47.44 121 GLU A C 1
ATOM 986 O O . GLU A 1 121 ? 18.675 -51.326 -15.356 1.00 47.44 121 GLU A O 1
ATOM 991 N N . PRO A 1 122 ? 18.335 -51.369 -13.130 1.00 39.78 122 PRO A N 1
ATOM 992 C CA . PRO A 1 122 ? 17.130 -52.183 -13.053 1.00 39.78 122 PRO A CA 1
ATOM 993 C C . PRO A 1 122 ? 16.352 -51.999 -11.746 1.00 39.78 122 PRO A C 1
ATOM 995 O O . PRO A 1 122 ? 16.906 -51.888 -10.653 1.00 39.78 122 PRO A O 1
ATOM 998 N N . GLN A 1 123 ? 15.034 -52.026 -11.923 1.00 45.88 123 GLN A N 1
ATOM 999 C CA . GLN A 1 123 ? 13.990 -52.163 -10.916 1.00 45.88 123 GLN A CA 1
ATOM 1000 C C . GLN A 1 123 ? 14.119 -53.475 -10.121 1.00 45.88 123 GLN A C 1
ATOM 1002 O O . GLN A 1 123 ? 14.486 -54.500 -10.695 1.00 45.88 123 GLN A O 1
ATOM 1007 N N . SER A 1 124 ? 13.691 -53.460 -8.854 1.00 36.28 124 SER A N 1
ATOM 1008 C CA . SER A 1 124 ? 12.936 -54.565 -8.237 1.00 36.28 124 SER A CA 1
ATOM 1009 C C . SER A 1 124 ? 12.315 -54.114 -6.904 1.00 36.28 124 SER A C 1
ATOM 1011 O O . SER A 1 124 ? 13.026 -53.936 -5.918 1.00 36.28 124 SER A O 1
ATOM 1013 N N . ASP A 1 125 ? 11.014 -53.841 -6.957 1.00 37.53 125 ASP A N 1
ATOM 1014 C CA . ASP A 1 125 ? 9.929 -54.450 -6.173 1.00 37.53 125 ASP A CA 1
ATOM 1015 C C . ASP A 1 125 ? 10.008 -54.608 -4.637 1.00 37.53 125 ASP A C 1
ATOM 1017 O O . ASP A 1 125 ? 10.910 -55.227 -4.083 1.00 37.53 125 ASP A O 1
ATOM 1021 N N . GLU A 1 126 ? 8.912 -54.124 -4.031 1.00 43.00 126 GLU A N 1
ATOM 1022 C CA . GLU A 1 126 ? 8.095 -54.731 -2.960 1.00 43.00 126 GLU A CA 1
ATOM 1023 C C . GLU A 1 126 ? 8.662 -54.921 -1.540 1.00 43.00 126 GLU A C 1
ATOM 1025 O O . GLU A 1 126 ? 9.527 -55.747 -1.280 1.00 43.00 126 GLU A O 1
ATOM 1030 N N . GLU A 1 127 ? 8.074 -54.182 -0.588 1.00 43.22 127 GLU A N 1
ATOM 1031 C CA . GLU A 1 127 ? 7.178 -54.673 0.491 1.00 43.22 127 GLU A CA 1
ATOM 1032 C C . GLU A 1 127 ? 6.852 -53.457 1.389 1.00 43.22 127 GLU A C 1
ATOM 1034 O O . GLU A 1 127 ? 7.739 -52.781 1.902 1.00 43.22 127 GLU A O 1
ATOM 1039 N N . ASP A 1 128 ? 5.643 -52.901 1.366 1.00 37.56 128 ASP A N 1
ATOM 1040 C CA . ASP A 1 128 ? 4.368 -53.368 1.930 1.00 37.56 128 ASP A CA 1
ATOM 1041 C C . ASP A 1 128 ? 4.249 -53.308 3.474 1.00 37.56 128 ASP A C 1
ATOM 1043 O O . ASP A 1 128 ? 5.022 -53.883 4.233 1.00 37.56 128 ASP A O 1
ATOM 1047 N N . SER A 1 129 ? 3.201 -52.569 3.853 1.00 42.28 129 SER A N 1
ATOM 1048 C CA . SER A 1 129 ? 2.351 -52.600 5.047 1.00 42.28 129 SER A CA 1
ATOM 1049 C C . SER A 1 129 ? 2.921 -52.441 6.475 1.00 42.28 129 SER A C 1
ATOM 1051 O O . SER A 1 129 ? 3.553 -53.317 7.062 1.00 42.28 129 SER A O 1
ATOM 1053 N N . LYS A 1 130 ? 2.497 -51.345 7.134 1.00 46.53 130 LYS A N 1
ATOM 1054 C CA . LYS A 1 130 ? 1.407 -51.312 8.151 1.00 46.53 130 LYS A CA 1
ATOM 1055 C C . LYS A 1 130 ? 1.272 -49.884 8.709 1.00 46.53 130 LYS A C 1
ATOM 1057 O O . LYS A 1 130 ? 2.248 -49.323 9.184 1.00 46.53 130 LYS A O 1
ATOM 1062 N N . GLU A 1 131 ? 0.197 -49.153 8.422 1.00 39.88 131 GLU A N 1
ATOM 1063 C CA . GLU A 1 131 ? -1.142 -49.184 9.051 1.00 39.88 131 GLU A CA 1
ATOM 1064 C C . GLU A 1 131 ? -1.208 -48.750 10.528 1.00 39.88 131 GLU A C 1
ATOM 1066 O O . GLU A 1 131 ? -0.400 -49.173 11.348 1.00 39.88 131 GLU A O 1
ATOM 1071 N N . GLN A 1 132 ? -2.296 -48.008 10.795 1.00 43.12 132 GLN A N 1
ATOM 1072 C CA . GLN A 1 132 ? -2.928 -47.576 12.057 1.00 43.12 132 GLN A CA 1
ATOM 1073 C C . GLN A 1 132 ? -2.568 -46.152 12.517 1.00 43.12 132 GLN A C 1
ATOM 1075 O O . GLN A 1 132 ? -1.433 -45.875 12.888 1.00 43.12 132 GLN A O 1
ATOM 1080 N N . SER A 1 133 ? -3.428 -45.144 12.286 1.00 40.97 133 SER A N 1
ATOM 1081 C CA . SER A 1 133 ? -4.753 -44.887 12.913 1.00 40.97 133 SER A CA 1
ATOM 1082 C C . SER A 1 133 ? -4.584 -44.604 14.421 1.00 40.97 133 SER A C 1
ATOM 1084 O O . SER A 1 133 ? -3.836 -45.288 15.101 1.00 40.97 133 SER A O 1
ATOM 1086 N N . ASP A 1 134 ? -5.081 -43.506 14.989 1.00 37.75 134 ASP A N 1
ATOM 1087 C CA . ASP A 1 134 ? -6.506 -43.225 15.107 1.00 37.75 134 ASP A CA 1
ATOM 1088 C C . ASP A 1 134 ? -6.836 -41.729 15.225 1.00 37.75 134 ASP A C 1
ATOM 1090 O O . ASP A 1 134 ? -6.167 -40.931 15.883 1.00 37.75 134 ASP A O 1
ATOM 1094 N N . GLU A 1 135 ? -7.959 -41.412 14.597 1.00 46.03 135 GLU A N 1
ATOM 1095 C CA . GLU A 1 135 ? -8.810 -40.249 14.769 1.00 46.03 135 GLU A CA 1
ATOM 1096 C C . GLU A 1 135 ? -9.819 -40.540 15.892 1.00 46.03 135 GLU A C 1
ATOM 1098 O O . GLU A 1 135 ? -10.474 -41.578 15.85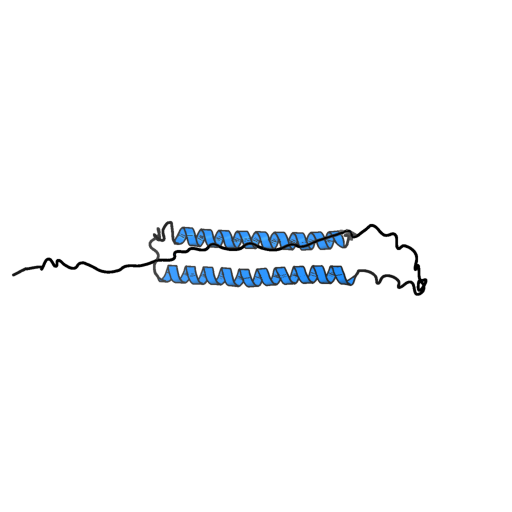4 1.00 46.03 135 GLU A O 1
ATOM 1103 N N . ALA A 1 136 ? -9.970 -39.637 16.869 1.00 35.75 136 ALA A N 1
ATOM 1104 C CA . ALA A 1 136 ? -11.186 -39.535 17.686 1.00 35.75 136 ALA A CA 1
ATOM 1105 C C . ALA A 1 136 ? -11.257 -38.205 18.468 1.00 35.75 136 ALA A C 1
ATOM 1107 O O . ALA A 1 136 ? -10.502 -37.951 19.403 1.00 35.75 136 ALA A O 1
ATOM 1108 N N . THR A 1 137 ? -12.233 -37.377 18.110 1.00 42.28 137 THR A N 1
ATOM 1109 C CA . THR A 1 137 ? -13.056 -36.554 19.027 1.00 42.28 137 THR A CA 1
ATOM 1110 C C . THR A 1 137 ? -14.509 -37.012 18.807 1.00 42.28 137 THR A C 1
ATOM 1112 O O . THR A 1 137 ? -14.758 -37.616 17.762 1.00 42.28 137 THR A O 1
ATOM 1115 N N . PRO A 1 138 ? -15.526 -36.659 19.619 1.00 52.25 138 PRO A N 1
ATOM 1116 C CA . PRO A 1 138 ? -15.605 -36.277 21.038 1.00 52.25 138 PRO A CA 1
ATOM 1117 C C . PRO A 1 138 ? -16.690 -37.092 21.821 1.00 52.25 138 PRO A C 1
ATOM 1119 O O . PRO A 1 138 ? -17.626 -37.617 21.231 1.00 52.25 138 PRO A O 1
ATOM 1122 N N . GLU A 1 139 ? -16.636 -37.119 23.156 1.00 48.19 139 GLU A N 1
ATOM 1123 C CA . GLU A 1 139 ? -17.761 -37.469 24.064 1.00 48.19 139 GLU A CA 1
ATOM 1124 C C . GLU A 1 139 ? -17.834 -36.309 25.078 1.00 48.19 139 GLU A C 1
ATOM 1126 O O . GLU A 1 139 ? -16.795 -35.923 25.611 1.00 48.19 139 GLU A O 1
ATOM 1131 N N . ASP A 1 140 ? -18.882 -35.516 25.307 1.00 41.38 140 ASP A N 1
ATOM 1132 C CA . ASP A 1 140 ? -20.349 -35.611 25.395 1.00 41.38 140 ASP A CA 1
ATOM 1133 C C . ASP A 1 140 ? -20.936 -36.252 26.678 1.00 41.38 140 ASP A C 1
ATOM 1135 O O . ASP A 1 140 ? -20.726 -37.421 26.981 1.00 41.38 140 ASP A O 1
ATOM 1139 N N . LEU A 1 141 ? -21.741 -35.415 27.354 1.00 41.91 141 LEU A N 1
ATOM 1140 C CA . LEU A 1 141 ? -22.722 -35.603 28.443 1.00 41.91 141 LEU A CA 1
ATOM 1141 C C . LEU A 1 141 ? -22.291 -35.904 29.896 1.00 41.91 141 LEU A C 1
ATOM 1143 O O . LEU A 1 141 ? -21.873 -37.004 30.239 1.00 41.91 141 LEU A O 1
ATOM 1147 N N . GLY A 1 142 ? -22.688 -34.988 30.802 1.00 34.00 142 GLY A N 1
ATOM 1148 C CA . GLY A 1 142 ? -23.397 -35.389 32.033 1.00 34.00 142 GLY A CA 1
ATOM 1149 C C . GLY A 1 142 ? -23.274 -34.494 33.283 1.00 34.00 142 GLY A C 1
ATOM 1150 O O . GLY A 1 142 ? -22.295 -34.610 34.010 1.00 34.00 142 GLY A O 1
ATOM 1151 N N . GLY A 1 143 ? -24.335 -33.721 33.588 1.00 37.03 143 GLY A N 1
ATOM 1152 C CA . GLY A 1 143 ? -24.667 -33.109 34.902 1.00 37.03 143 GLY A CA 1
ATOM 1153 C C . GLY A 1 143 ? -24.883 -31.584 34.819 1.00 37.03 143 GLY A C 1
ATOM 1154 O O . GLY A 1 143 ? -23.903 -30.868 34.661 1.00 37.03 143 GLY A O 1
ATOM 1155 N N . GLN A 1 144 ? -26.094 -30.989 34.759 1.00 44.38 144 GLN A N 1
ATOM 1156 C CA . GLN A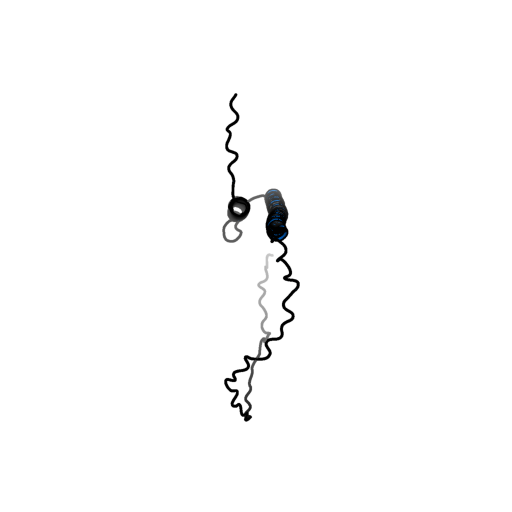 1 144 ? -27.205 -30.954 35.748 1.00 44.38 144 GLN A CA 1
ATOM 1157 C C . GLN A 1 144 ? -26.684 -30.836 37.185 1.00 44.38 144 GLN A C 1
ATOM 1159 O O . GLN A 1 144 ? -25.815 -31.607 37.565 1.00 44.38 144 GLN A O 1
ATOM 1164 N N . ASP A 1 145 ? -27.150 -29.989 38.089 1.00 45.59 145 ASP A N 1
ATOM 1165 C CA . ASP A 1 145 ? -28.193 -28.966 38.203 1.00 45.59 145 ASP A CA 1
ATOM 1166 C C . ASP A 1 145 ? -27.872 -28.323 39.572 1.00 45.59 145 ASP A C 1
ATOM 1168 O O . ASP A 1 145 ? -27.479 -29.056 40.475 1.00 45.59 145 ASP A O 1
ATOM 1172 N N . GLU A 1 146 ? -28.036 -27.013 39.766 1.00 52.75 146 GLU A N 1
ATOM 1173 C CA . GLU A 1 146 ? -28.574 -26.479 41.033 1.00 52.75 146 GLU A CA 1
ATOM 1174 C C . GLU A 1 146 ? -28.886 -24.983 40.897 1.00 52.75 146 GLU A C 1
ATOM 1176 O O . GLU A 1 146 ? -28.028 -24.100 40.910 1.00 52.75 146 GLU A O 1
ATOM 1181 N N . LEU A 1 147 ? -30.183 -24.732 40.735 1.00 52.78 147 LEU A N 1
ATOM 1182 C CA . LEU A 1 147 ? -30.854 -23.464 40.958 1.00 52.78 147 LEU A CA 1
ATOM 1183 C C . LEU A 1 147 ? -30.766 -23.114 42.451 1.00 52.78 147 LEU A C 1
ATOM 1185 O O . LEU A 1 147 ? -31.156 -23.922 43.291 1.00 52.78 147 LEU A O 1
ATOM 1189 N N . GLN A 1 148 ? -30.341 -21.897 42.789 1.00 51.91 148 GLN A N 1
ATOM 1190 C CA . GLN A 1 148 ? -30.726 -21.277 44.057 1.00 51.91 148 GLN A CA 1
ATOM 1191 C C . GLN A 1 148 ? -31.768 -20.203 43.769 1.00 51.91 148 GLN A C 1
ATOM 1193 O O . GLN A 1 148 ? -31.485 -19.162 43.176 1.00 51.91 148 GLN A O 1
ATOM 1198 N N . GLU A 1 149 ? -32.998 -20.542 44.147 1.00 54.81 149 GLU A N 1
ATOM 1199 C CA . GLU A 1 149 ? -34.171 -19.684 44.145 1.00 54.81 149 GLU A CA 1
ATOM 1200 C C . GLU A 1 149 ? -33.958 -18.463 45.049 1.00 54.81 149 GLU A C 1
ATOM 1202 O O . GLU A 1 149 ? -33.531 -18.565 46.199 1.00 54.81 149 GLU A O 1
ATOM 1207 N N . LEU A 1 150 ? -34.311 -17.301 44.502 1.00 58.41 150 LEU A N 1
ATOM 1208 C CA . LEU A 1 150 ? -34.671 -16.106 45.249 1.00 58.41 150 LEU A CA 1
ATOM 1209 C C . LEU A 1 150 ? -36.025 -16.352 45.924 1.00 58.41 150 LEU A C 1
ATOM 1211 O O . LEU A 1 150 ? -37.028 -16.520 45.233 1.00 58.41 150 LEU A O 1
ATOM 1215 N N . SER A 1 151 ? -36.061 -16.322 47.253 1.00 54.81 151 SER A N 1
ATOM 1216 C CA . SER A 1 151 ? -37.293 -16.128 48.017 1.00 54.81 151 SER A CA 1
ATOM 1217 C C . SER A 1 151 ? -37.213 -14.786 48.744 1.00 54.81 151 SER A C 1
ATOM 1219 O O . SER A 1 151 ? -36.574 -14.694 49.793 1.00 54.81 151 SER A O 1
ATOM 1221 N N . ASP A 1 152 ? -37.852 -13.770 48.171 1.00 61.06 152 ASP A N 1
ATOM 1222 C CA . ASP A 1 152 ? -38.329 -12.591 48.894 1.00 61.06 152 ASP A CA 1
ATOM 1223 C C . ASP A 1 152 ? -39.857 -12.715 48.970 1.00 61.06 152 ASP A C 1
ATOM 1225 O O . ASP A 1 152 ? -40.526 -12.608 47.944 1.00 61.06 152 ASP A O 1
ATOM 1229 N N . ASP A 1 153 ? -40.369 -13.003 50.168 1.00 62.31 153 ASP A N 1
ATOM 1230 C CA . ASP A 1 153 ? -41.685 -12.593 50.689 1.00 62.31 153 ASP A CA 1
ATOM 1231 C C . ASP A 1 153 ? -41.715 -12.791 52.218 1.00 62.31 153 ASP A C 1
ATOM 1233 O O . ASP A 1 153 ? -41.456 -13.925 52.692 1.00 62.31 153 ASP A O 1
#

Foldseek 3Di:
DDDDPDPPPQDLVNVLVVLVVVLVVLVVVLVVVLVVLVVVVCVQCDPPSPRVVPDDPVVVVVSVVVNVVSVVVSVVSVVVSVVSVVVSVVVVPVPPPPDPPPPDDPPDDPDDDDDDDDDDDDDDDDDDDDDDDDDDDDDDDDDDDDDDDDDDD

Secondary structure (DSSP, 8-state):
-----------HHHHHHHHHHHHHHHHHHHHHHHHHHHHHHHHHH-GGG--TT---HHHHHHHHHHHHHHHHHHHHHHHHHHHHHHHHHHHHHTTSPPP---S--------------------------------------------------

Sequence (153 aa):
MNMPEEFNNTSRQEVIDHLLESIIHEEMALANLLNAGASKIHAFIGNDFNFPTQPSNQEIITLNKSALHLLRTAVVKDWFLLNKLEEIFAFDERQIPPRPHNLFDDEVDENSREDINEQQEPQSDEEDSKEQSDEATPEDLGGQDELQELSDD